Protein AF-A0A5D9CYN8-F1 (afdb_monomer)

Mean predicted aligned error: 12.09 Å

Solvent-accessible surface area (backbone atoms only — not comparable to full-atom values): 6588 Å² total; per-residue (Å²): 136,89,77,93,70,53,74,67,57,48,50,49,47,42,67,81,37,58,86,38,75,64,32,53,55,75,66,50,77,77,64,88,61,48,62,59,56,63,71,64,58,85,71,50,101,53,40,47,68,59,99,82,46,59,70,49,76,56,99,89,50,67,52,68,51,67,48,68,73,74,54,48,71,84,71,72,41,81,76,74,82,80,71,85,71,70,73,66,79,79,74,71,82,80,83,87,129

pLDDT: mean 80.35, std 15.29, range [41.56, 96.62]

Secondary structure (DSSP, 8-state):
------HHHHHHHHHH-TTSHHHHHHTSPPPTTHHHHHHHS---TTEE--TTPPEEE-SS-EEE--EE---TTTTTPPPPPP-TTGGGGS-------

Foldseek 3Di:
DDDDADPVRLVVCCVVPVPDPVNVVSPDDDDPCVQVLQVPDDDDPQKAADSPWDWADDPVGTDTDIGGDDDCVNVVHDDDPPPPPPVVPVPDDDDDD

Sequence (97 aa):
MWINLNAEEISLILTFMPDSSVAKKLRAPVDPDDQAFLNAVETSDDLEVDPDAVVSRSEDGAFVMSWIWVSNVDAGVDPAPVDEDLDKFVSNPGTLS

Structure (mmCIF, N/CA/C/O backbone):
data_AF-A0A5D9CYN8-F1
#
_entry.id   AF-A0A5D9CYN8-F1
#
loop_
_atom_site.group_PDB
_atom_site.id
_atom_site.type_symbol
_atom_site.label_atom_id
_atom_site.label_alt_id
_atom_site.label_comp_id
_atom_site.label_asym_id
_atom_site.label_entity_id
_atom_site.label_seq_id
_atom_site.pdbx_PDB_ins_code
_atom_site.Cartn_x
_atom_site.Cartn_y
_atom_site.Cartn_z
_atom_site.occupancy
_atom_site.B_iso_or_equiv
_atom_site.auth_seq_id
_atom_site.auth_comp_id
_atom_site.auth_asym_id
_atom_site.auth_atom_id
_atom_site.pdbx_PDB_model_num
ATOM 1 N N . MET A 1 1 ? 1.563 12.049 -1.703 1.00 50.06 1 MET A N 1
ATOM 2 C CA . MET A 1 1 ? 2.607 12.338 -0.701 1.00 50.06 1 MET A CA 1
ATOM 3 C C . MET A 1 1 ? 2.449 11.314 0.402 1.00 50.06 1 MET A C 1
ATOM 5 O O . MET A 1 1 ? 1.451 11.377 1.111 1.00 50.06 1 MET A O 1
ATOM 9 N N . TRP A 1 2 ? 3.348 10.334 0.459 1.00 63.75 2 TRP A N 1
ATOM 10 C CA . TRP A 1 2 ? 3.425 9.405 1.585 1.00 63.75 2 TRP A CA 1
ATOM 11 C C . TRP A 1 2 ? 4.219 10.044 2.713 1.00 63.75 2 TRP A C 1
ATOM 13 O O . TRP A 1 2 ? 5.139 10.821 2.463 1.00 63.75 2 TRP A O 1
ATOM 23 N N . ILE A 1 3 ? 3.825 9.738 3.942 1.00 74.38 3 ILE A N 1
ATOM 24 C CA . ILE A 1 3 ? 4.531 10.152 5.148 1.00 74.38 3 ILE A CA 1
ATOM 25 C C . ILE A 1 3 ? 4.761 8.869 5.933 1.00 74.38 3 ILE A C 1
ATOM 27 O O . ILE A 1 3 ? 3.792 8.231 6.340 1.00 74.38 3 ILE A O 1
ATOM 31 N N . ASN A 1 4 ? 6.025 8.489 6.095 1.00 78.69 4 ASN A N 1
ATOM 32 C CA . ASN A 1 4 ? 6.400 7.402 6.985 1.00 78.69 4 ASN A CA 1
ATOM 33 C C . ASN A 1 4 ? 6.410 7.964 8.411 1.00 78.69 4 ASN A C 1
ATOM 35 O O . ASN A 1 4 ? 7.222 8.837 8.712 1.00 78.69 4 ASN A O 1
ATOM 39 N N . LEU A 1 5 ? 5.445 7.543 9.229 1.00 85.69 5 LEU A N 1
ATOM 40 C CA . LEU A 1 5 ? 5.293 7.989 10.610 1.00 85.69 5 LEU A CA 1
ATOM 41 C C . LEU A 1 5 ? 5.731 6.868 11.543 1.00 85.69 5 LEU A C 1
ATOM 43 O O . LEU A 1 5 ? 5.184 5.766 11.494 1.00 85.69 5 LEU A O 1
ATOM 47 N N . ASN A 1 6 ? 6.654 7.166 12.447 1.00 87.88 6 ASN A N 1
ATOM 48 C CA . ASN A 1 6 ? 7.024 6.220 13.488 1.00 87.88 6 ASN A CA 1
ATOM 49 C C . ASN A 1 6 ? 5.974 6.184 14.621 1.00 87.88 6 ASN A C 1
ATOM 51 O O . ASN A 1 6 ? 5.061 7.011 14.705 1.00 87.88 6 ASN A O 1
ATOM 55 N N . ALA A 1 7 ? 6.108 5.217 15.531 1.00 88.94 7 ALA A N 1
ATOM 56 C CA . ALA A 1 7 ? 5.159 5.022 16.628 1.00 88.94 7 ALA A CA 1
ATOM 57 C C . ALA A 1 7 ? 5.033 6.241 17.567 1.00 88.94 7 ALA A C 1
ATOM 59 O O . ALA A 1 7 ? 3.948 6.499 18.101 1.00 88.94 7 ALA A O 1
ATOM 60 N N . GLU A 1 8 ? 6.110 7.005 17.765 1.00 94.38 8 GLU A N 1
ATOM 61 C CA . GLU A 1 8 ? 6.105 8.212 18.599 1.00 94.38 8 GLU A CA 1
ATOM 62 C C . GLU A 1 8 ? 5.323 9.339 17.917 1.00 94.38 8 GLU A C 1
ATOM 64 O O . GLU A 1 8 ? 4.473 9.976 18.540 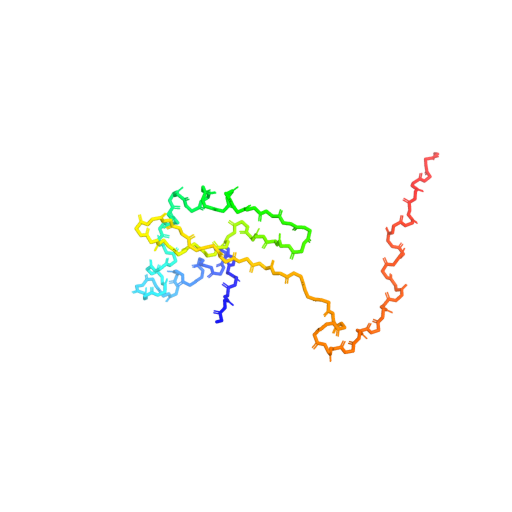1.00 94.38 8 GLU A O 1
ATOM 69 N N . GLU A 1 9 ? 5.534 9.537 16.617 1.00 93.25 9 GLU A N 1
ATOM 70 C CA . GLU A 1 9 ? 4.823 10.534 15.812 1.00 93.25 9 GLU A CA 1
ATOM 71 C C . GLU A 1 9 ? 3.328 10.220 15.721 1.00 93.25 9 GLU A C 1
ATOM 73 O O . GLU A 1 9 ? 2.490 11.105 15.920 1.00 93.25 9 GLU A O 1
ATOM 78 N N . ILE A 1 10 ? 2.976 8.948 15.512 1.00 92.06 10 ILE A N 1
ATOM 79 C CA . ILE A 1 10 ? 1.586 8.483 15.574 1.00 92.06 10 ILE A CA 1
ATOM 80 C C . ILE A 1 10 ? 0.995 8.808 16.951 1.00 92.06 10 ILE A C 1
ATOM 82 O O . ILE A 1 10 ? -0.090 9.387 17.037 1.00 92.06 10 ILE A O 1
ATOM 86 N N . SER A 1 11 ? 1.715 8.506 18.034 1.00 93.38 11 SER A N 1
ATOM 87 C CA . SER A 1 11 ? 1.255 8.774 19.404 1.00 93.38 11 SER A CA 1
ATOM 88 C C . SER A 1 11 ? 1.019 10.264 19.661 1.00 93.38 11 SER A C 1
ATOM 90 O O . SER A 1 11 ? 0.007 10.635 20.266 1.00 93.38 11 SER A O 1
ATOM 92 N N . LEU A 1 12 ? 1.898 11.134 19.158 1.00 95.50 12 LEU A N 1
ATOM 93 C CA . LEU A 1 12 ? 1.731 12.586 19.237 1.00 95.50 12 LEU A CA 1
ATOM 94 C C . LEU A 1 12 ? 0.470 13.038 18.491 1.00 95.50 12 LEU A C 1
ATOM 96 O O . LEU A 1 12 ? -0.358 13.747 19.067 1.00 95.50 12 LEU A O 1
ATOM 100 N N . ILE A 1 13 ? 0.259 12.579 17.255 1.00 92.75 13 ILE A N 1
ATOM 101 C CA . ILE A 1 13 ? -0.938 12.920 16.465 1.00 92.75 13 ILE A CA 1
ATOM 102 C C . ILE A 1 13 ? -2.214 12.476 17.190 1.00 92.75 13 ILE A C 1
ATOM 104 O O . ILE A 1 13 ? -3.169 13.248 17.307 1.00 92.75 13 ILE A O 1
ATOM 108 N N . LEU A 1 14 ? -2.231 11.249 17.717 1.00 94.19 14 LEU A N 1
ATOM 109 C CA . LEU A 1 14 ? -3.380 10.708 18.443 1.00 94.19 14 LEU A CA 1
ATOM 110 C C . LEU A 1 14 ? -3.656 11.450 19.759 1.00 94.19 14 LEU A C 1
ATOM 112 O O . LEU A 1 14 ? -4.811 11.489 20.185 1.00 94.19 14 LEU A O 1
ATOM 116 N N . THR A 1 15 ? -2.630 12.045 20.375 1.00 96.44 15 THR A N 1
ATOM 117 C CA . THR A 1 15 ? -2.745 12.837 21.609 1.00 96.44 15 THR A CA 1
ATOM 118 C C . THR A 1 15 ? -3.295 14.235 21.337 1.00 96.44 15 THR A C 1
ATOM 120 O O . THR A 1 15 ? -4.229 14.671 22.007 1.00 96.44 15 THR A O 1
ATOM 123 N N . PHE A 1 16 ? -2.739 14.947 20.353 1.00 96.62 16 PHE A N 1
ATOM 124 C CA . PHE A 1 16 ? -3.117 16.338 20.075 1.00 96.62 16 PHE A CA 1
ATOM 125 C C . PHE A 1 16 ? -4.398 16.467 19.245 1.00 96.62 16 PHE A C 1
ATOM 127 O O . PHE A 1 16 ? -5.077 17.490 19.320 1.00 96.62 16 PHE A O 1
ATOM 134 N N . MET A 1 17 ? -4.744 15.450 18.451 1.00 95.44 17 MET A N 1
ATOM 135 C CA . MET A 1 17 ? -5.895 15.478 17.543 1.00 95.44 17 MET A CA 1
ATOM 136 C C . MET A 1 17 ? -6.734 14.189 17.609 1.00 95.44 17 MET A C 1
ATOM 138 O O . MET A 1 17 ? -6.962 13.548 16.574 1.00 95.44 17 MET A O 1
ATOM 142 N N . PRO A 1 18 ? -7.247 13.808 18.793 1.00 93.00 18 PRO A N 1
ATOM 143 C CA . PRO A 1 18 ? -7.822 12.485 19.030 1.00 93.00 18 PRO A CA 1
ATOM 144 C C . PRO A 1 18 ? -9.053 12.169 18.171 1.00 93.00 18 PRO A C 1
ATOM 146 O O .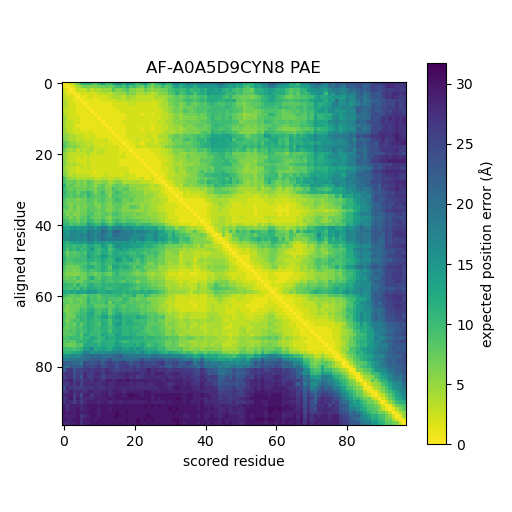 PRO A 1 18 ? -9.223 11.015 17.782 1.00 93.00 18 PRO A O 1
ATOM 149 N N . ASP A 1 19 ? -9.872 13.167 17.829 1.00 95.38 19 ASP A N 1
ATOM 150 C CA . ASP A 1 19 ? -11.133 12.979 17.089 1.00 95.38 19 ASP A CA 1
ATOM 151 C C . ASP A 1 19 ? -11.030 13.296 15.589 1.00 95.38 19 ASP A C 1
ATOM 153 O O . ASP A 1 19 ? -12.022 13.237 14.852 1.00 95.38 19 ASP A O 1
ATOM 157 N N . SER A 1 20 ? -9.827 13.630 15.117 1.00 93.94 20 SER A N 1
ATOM 158 C CA . SER A 1 20 ? -9.597 13.977 13.717 1.00 93.94 20 SER A CA 1
ATOM 159 C C . SER A 1 20 ? -9.831 12.789 12.777 1.00 93.94 20 SER A C 1
ATOM 161 O O . SER A 1 20 ? -9.699 11.621 13.148 1.00 93.94 20 SER A O 1
ATOM 163 N N . SER A 1 21 ? -10.146 13.078 11.511 1.00 91.50 21 SER A N 1
ATOM 164 C CA . SER A 1 21 ? -10.243 12.048 10.467 1.00 91.50 21 SER A CA 1
ATOM 165 C C . SER A 1 21 ? -8.924 11.289 10.279 1.00 91.50 21 SER A C 1
ATOM 167 O O . SER A 1 21 ? -8.947 10.095 9.994 1.00 91.50 21 SER A O 1
ATOM 169 N N . VAL A 1 22 ? -7.788 11.958 10.495 1.00 89.94 22 VAL A N 1
ATOM 170 C CA . VAL A 1 22 ? -6.453 11.348 10.491 1.00 89.94 22 VAL A CA 1
ATOM 171 C C . VAL A 1 22 ? -6.308 10.359 11.645 1.00 89.94 22 VAL A C 1
ATOM 173 O O . VAL A 1 22 ? -5.959 9.211 11.404 1.00 89.94 22 VAL A O 1
ATOM 176 N N . ALA A 1 23 ? -6.660 10.748 12.874 1.00 91.00 23 ALA A N 1
ATOM 177 C CA . ALA A 1 23 ? -6.596 9.849 14.026 1.00 91.00 23 ALA A CA 1
ATOM 178 C C . ALA A 1 23 ? -7.514 8.627 13.874 1.00 91.00 23 ALA A C 1
ATOM 180 O O . ALA A 1 23 ? -7.150 7.527 14.281 1.00 91.00 23 ALA A O 1
ATOM 181 N N . LYS A 1 24 ? -8.685 8.786 13.244 1.00 90.19 24 LYS A N 1
ATOM 182 C CA . LYS A 1 24 ? -9.560 7.652 12.905 1.00 90.19 24 LYS A CA 1
ATOM 183 C C . LYS A 1 24 ? -8.896 6.682 11.927 1.00 90.19 24 LYS A C 1
ATOM 185 O O . LYS A 1 24 ? -8.996 5.481 12.132 1.00 90.19 24 LYS A O 1
ATOM 190 N N . LYS A 1 25 ? -8.208 7.195 10.902 1.00 87.31 25 LYS A N 1
ATOM 191 C CA . LYS A 1 25 ? -7.468 6.369 9.935 1.00 87.31 25 LYS A CA 1
ATOM 192 C C . LYS A 1 25 ? -6.258 5.680 10.566 1.00 87.31 25 LYS A C 1
ATOM 194 O O . LYS A 1 25 ? -6.080 4.496 10.348 1.00 87.31 25 LYS A O 1
ATOM 199 N N . LEU A 1 26 ? -5.481 6.385 11.389 1.00 88.44 26 LEU A N 1
ATOM 200 C CA . LEU A 1 26 ? -4.307 5.821 12.073 1.00 88.44 26 LEU A CA 1
ATOM 201 C C . LEU A 1 26 ? -4.661 4.726 13.091 1.00 88.44 26 LEU A C 1
ATOM 203 O O . LEU A 1 26 ? -3.834 3.874 13.382 1.00 88.44 26 LEU A O 1
ATOM 207 N N . ARG A 1 27 ? -5.876 4.751 13.653 1.00 87.5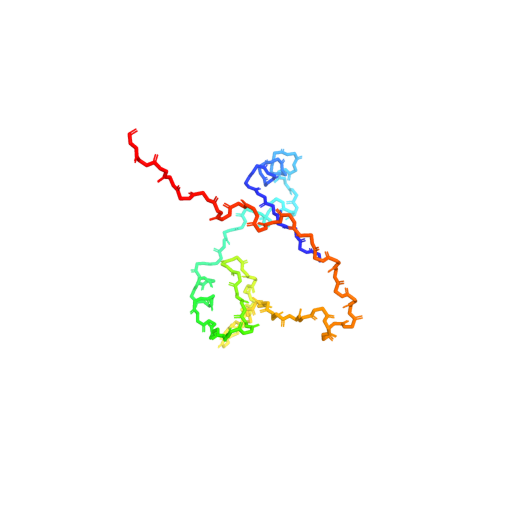6 27 ARG A N 1
ATOM 208 C CA . ARG A 1 27 ? -6.380 3.689 14.540 1.00 87.56 27 ARG A CA 1
ATOM 209 C C . ARG A 1 27 ? -7.048 2.538 13.796 1.00 87.56 27 ARG A C 1
ATOM 211 O O . ARG A 1 27 ? -7.415 1.558 14.442 1.00 87.56 27 ARG A O 1
ATOM 218 N N . ALA A 1 28 ? -7.292 2.676 12.494 1.00 84.00 28 ALA A N 1
ATOM 219 C CA . ALA A 1 28 ? -7.891 1.595 11.735 1.00 84.00 28 ALA A CA 1
ATOM 220 C C . ALA A 1 28 ? -6.914 0.409 11.746 1.00 84.00 28 ALA A C 1
ATOM 222 O O . ALA A 1 28 ? -5.726 0.612 11.490 1.00 84.00 28 ALA A O 1
ATOM 223 N N . PRO A 1 29 ? -7.376 -0.804 12.088 1.00 76.50 29 PRO A N 1
ATOM 224 C CA . PRO A 1 29 ? -6.529 -1.977 11.974 1.00 76.50 29 PRO A CA 1
ATOM 225 C C . PRO A 1 29 ? -6.121 -2.156 10.510 1.00 76.50 29 PRO A C 1
ATOM 227 O O . PRO A 1 29 ? -6.929 -1.920 9.609 1.00 76.50 29 PRO A O 1
ATOM 230 N N . VAL A 1 30 ? -4.876 -2.580 10.298 1.00 78.38 30 VAL A N 1
ATOM 231 C CA . VAL A 1 30 ? -4.432 -3.100 8.999 1.00 78.38 30 VAL A CA 1
ATOM 232 C C . VAL A 1 30 ? -5.303 -4.311 8.656 1.00 78.38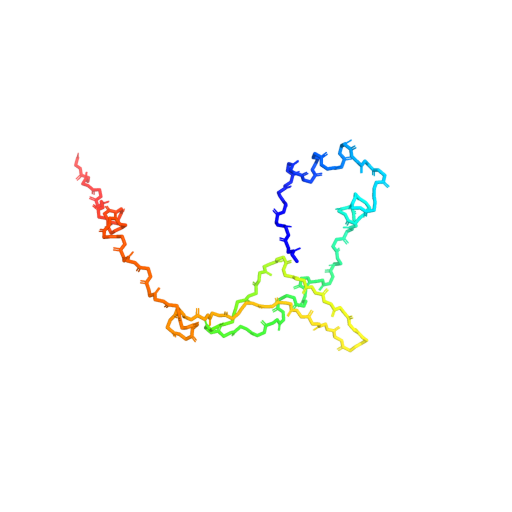 30 VAL A C 1
ATOM 234 O O . VAL A 1 30 ? -5.697 -5.059 9.561 1.00 78.38 30 VAL A O 1
ATOM 237 N N . ASP A 1 31 ? -5.658 -4.477 7.382 1.00 82.50 31 ASP A N 1
ATOM 238 C CA . ASP A 1 31 ? -6.444 -5.633 6.959 1.00 82.50 31 ASP A CA 1
ATOM 239 C C . ASP A 1 31 ? -5.597 -6.901 7.190 1.00 82.50 31 ASP A C 1
ATOM 241 O O . ASP A 1 31 ? -4.437 -6.953 6.773 1.00 82.50 31 ASP A O 1
ATOM 245 N N . PRO A 1 32 ? -6.119 -7.922 7.898 1.00 83.12 32 PRO A N 1
ATOM 246 C CA . PRO A 1 32 ? -5.350 -9.124 8.216 1.00 83.12 32 PRO A CA 1
ATOM 247 C C . PRO A 1 32 ? -4.865 -9.892 6.976 1.00 83.12 32 PRO A C 1
ATOM 249 O O . PRO A 1 32 ? -3.915 -10.668 7.093 1.00 83.12 32 PRO A O 1
ATOM 252 N N . ASP A 1 33 ? -5.484 -9.682 5.811 1.00 88.69 33 ASP A N 1
ATOM 253 C CA . ASP A 1 33 ? -5.095 -10.339 4.564 1.00 88.69 33 ASP A CA 1
ATOM 254 C C . ASP A 1 33 ? -3.991 -9.585 3.801 1.00 88.69 33 ASP A C 1
ATOM 256 O O . ASP A 1 33 ? -3.417 -10.160 2.874 1.00 88.69 33 ASP A O 1
ATOM 260 N N . ASP A 1 34 ? -3.661 -8.335 4.160 1.00 88.44 34 ASP A N 1
ATOM 261 C CA . ASP A 1 34 ? -2.681 -7.518 3.419 1.00 88.44 34 ASP A CA 1
ATOM 262 C C . ASP A 1 34 ? -1.335 -8.244 3.300 1.00 88.44 34 ASP A C 1
ATOM 264 O O . ASP A 1 34 ? -0.746 -8.311 2.221 1.00 88.44 34 ASP A O 1
ATOM 268 N N . GLN A 1 35 ? -0.904 -8.917 4.372 1.00 87.31 35 GLN A N 1
ATOM 269 C CA . GLN A 1 35 ? 0.331 -9.703 4.376 1.00 87.31 35 GLN A CA 1
ATOM 270 C C . GLN A 1 35 ? 0.321 -10.844 3.349 1.00 87.31 35 GLN A C 1
ATOM 272 O O . GLN A 1 35 ? 1.366 -11.180 2.793 1.00 87.31 35 GLN A O 1
ATOM 277 N N . ALA A 1 36 ? -0.837 -11.456 3.087 1.00 90.50 36 ALA A N 1
ATOM 278 C CA . ALA A 1 36 ? -0.941 -12.521 2.096 1.00 90.50 36 ALA A CA 1
ATOM 279 C C . ALA A 1 36 ? -0.723 -11.978 0.679 1.00 90.50 36 ALA A C 1
ATOM 281 O O . ALA A 1 36 ? -0.038 -12.623 -0.113 1.00 90.50 36 ALA A O 1
ATOM 282 N N . PHE A 1 37 ? -1.244 -10.784 0.379 1.00 90.25 37 PHE A N 1
ATOM 283 C CA . PHE A 1 37 ? -1.012 -10.118 -0.903 1.00 90.25 37 PHE A CA 1
ATOM 284 C C . PHE A 1 37 ? 0.439 -9.659 -1.054 1.00 90.25 37 PHE A C 1
ATOM 286 O O . PHE A 1 37 ? 1.028 -9.901 -2.103 1.00 90.25 37 PHE A O 1
ATOM 293 N N . LEU A 1 38 ? 1.034 -9.081 -0.004 1.00 89.31 38 LEU A N 1
ATOM 294 C CA . LEU A 1 38 ? 2.448 -8.685 0.008 1.00 89.31 38 LEU A CA 1
ATOM 295 C C . LEU A 1 38 ? 3.374 -9.879 -0.262 1.00 89.31 38 LEU A C 1
ATOM 297 O O . LEU A 1 38 ? 4.255 -9.803 -1.112 1.00 89.31 38 LEU A O 1
ATOM 301 N N . ASN A 1 39 ? 3.129 -11.013 0.401 1.00 87.69 39 ASN A N 1
ATOM 302 C CA . ASN A 1 39 ? 3.919 -12.234 0.222 1.00 87.69 39 ASN A CA 1
ATOM 303 C C . ASN A 1 39 ? 3.726 -12.896 -1.151 1.00 87.69 39 ASN A C 1
ATOM 305 O O . ASN A 1 39 ? 4.553 -13.710 -1.554 1.00 87.69 39 ASN A O 1
ATOM 309 N N . ALA A 1 40 ? 2.609 -12.619 -1.828 1.00 89.75 40 ALA A N 1
ATOM 310 C CA . ALA A 1 40 ? 2.287 -13.205 -3.124 1.00 89.75 40 ALA A CA 1
ATOM 311 C C . ALA A 1 40 ? 2.885 -12.427 -4.304 1.00 89.75 40 ALA A C 1
ATOM 313 O O . ALA A 1 40 ? 2.817 -12.922 -5.430 1.00 89.75 40 ALA A O 1
ATOM 314 N N . VAL A 1 41 ? 3.446 -11.231 -4.081 1.00 86.19 41 VAL A N 1
ATOM 315 C CA . VAL A 1 41 ? 4.103 -10.484 -5.156 1.00 86.19 41 VAL A CA 1
ATOM 316 C C . VAL A 1 41 ? 5.348 -11.241 -5.610 1.00 86.19 41 VAL A C 1
ATOM 318 O O . VAL A 1 41 ? 6.246 -11.528 -4.820 1.00 86.19 41 VAL A O 1
ATOM 321 N N . GLU A 1 42 ? 5.398 -11.571 -6.898 1.00 77.75 42 GLU A N 1
ATOM 322 C CA . GLU A 1 42 ? 6.582 -12.144 -7.529 1.00 77.75 42 GLU A CA 1
ATOM 323 C C . GLU A 1 42 ? 7.650 -11.053 -7.641 1.00 77.75 42 GLU A C 1
ATOM 325 O O . GLU A 1 42 ? 7.439 -10.048 -8.316 1.00 77.75 42 GLU A O 1
ATOM 330 N N . THR A 1 43 ? 8.775 -11.225 -6.948 1.00 73.31 43 THR A N 1
ATOM 331 C CA . THR A 1 43 ? 9.902 -10.294 -7.015 1.00 73.31 43 THR A CA 1
ATOM 332 C C . THR A 1 43 ? 10.871 -10.702 -8.125 1.00 73.31 43 THR A C 1
ATOM 334 O O . THR A 1 43 ? 11.086 -11.882 -8.401 1.00 73.31 43 THR A O 1
ATOM 337 N N . SER A 1 44 ? 11.470 -9.707 -8.771 1.00 71.31 44 SER A N 1
ATOM 338 C CA . SER A 1 44 ? 12.629 -9.852 -9.660 1.00 71.31 44 SER A CA 1
ATOM 339 C C . SER A 1 44 ? 13.760 -8.981 -9.123 1.00 71.31 44 SER A C 1
ATOM 341 O O . SER A 1 44 ? 13.495 -8.127 -8.283 1.00 71.31 44 SER A O 1
ATOM 343 N N . ASP A 1 45 ? 14.982 -9.119 -9.638 1.00 74.00 45 ASP A N 1
ATOM 344 C CA . ASP A 1 45 ? 16.124 -8.298 -9.190 1.00 74.00 45 ASP A CA 1
ATOM 345 C C . ASP A 1 45 ? 15.855 -6.780 -9.288 1.00 74.00 45 ASP A C 1
ATOM 347 O O . ASP A 1 45 ? 16.399 -6.007 -8.507 1.00 74.00 45 ASP A O 1
ATOM 351 N N . ASP A 1 46 ? 14.966 -6.360 -10.195 1.00 77.25 46 ASP A N 1
ATOM 352 C CA . ASP A 1 46 ? 14.587 -4.955 -10.380 1.00 77.25 46 ASP A CA 1
ATOM 353 C C . ASP A 1 46 ? 13.344 -4.519 -9.575 1.00 77.25 46 ASP A C 1
ATOM 355 O O . ASP A 1 46 ? 12.999 -3.337 -9.597 1.00 77.25 46 ASP A O 1
ATOM 359 N N . LEU A 1 47 ? 12.638 -5.444 -8.906 1.00 81.94 47 LEU A N 1
ATOM 360 C CA . LEU A 1 47 ? 11.332 -5.207 -8.278 1.00 81.94 47 LEU A CA 1
ATOM 361 C C . LEU A 1 47 ? 11.362 -5.515 -6.778 1.00 81.94 47 LEU A C 1
ATOM 363 O O . LEU A 1 47 ? 11.460 -6.672 -6.367 1.00 81.94 47 LEU A O 1
ATOM 367 N N . GLU A 1 48 ? 11.165 -4.478 -5.972 1.00 81.12 48 GLU A N 1
ATOM 368 C CA . GLU A 1 48 ? 11.091 -4.558 -4.515 1.00 81.12 48 GLU A CA 1
ATOM 369 C C . GLU A 1 48 ? 9.681 -4.217 -4.011 1.00 81.12 48 GLU A C 1
ATOM 371 O O . GLU A 1 48 ? 8.970 -3.382 -4.576 1.00 81.12 48 GLU A O 1
ATOM 376 N N . VAL A 1 49 ? 9.266 -4.848 -2.914 1.00 84.12 49 VAL A N 1
ATOM 377 C CA . VAL A 1 49 ? 7.997 -4.563 -2.228 1.00 84.12 49 VAL A CA 1
ATOM 378 C C . VAL A 1 49 ? 8.300 -4.304 -0.761 1.00 84.12 49 VAL A C 1
ATOM 380 O O . VAL A 1 49 ? 8.919 -5.140 -0.103 1.00 84.12 49 VAL A O 1
ATOM 383 N N . ASP A 1 50 ? 7.872 -3.149 -0.253 1.00 82.75 50 ASP A N 1
ATOM 384 C CA . ASP A 1 50 ? 7.996 -2.838 1.171 1.00 82.75 50 ASP A CA 1
ATOM 385 C C . ASP A 1 50 ? 7.035 -3.727 1.987 1.00 82.75 50 ASP A C 1
ATOM 387 O O . ASP A 1 50 ? 5.883 -3.907 1.576 1.00 82.75 50 ASP A O 1
ATOM 391 N N . PRO A 1 51 ? 7.454 -4.276 3.142 1.00 77.94 51 PRO A N 1
ATOM 392 C CA . PRO A 1 51 ? 6.551 -4.926 4.090 1.00 77.94 51 PRO A CA 1
ATOM 393 C C . PRO A 1 51 ? 5.327 -4.098 4.515 1.00 77.94 51 PRO A C 1
ATOM 395 O O . PRO A 1 51 ? 4.363 -4.681 5.008 1.00 77.94 51 PRO A O 1
ATOM 398 N N . ASP A 1 52 ? 5.349 -2.772 4.359 1.00 77.62 52 ASP A N 1
ATOM 399 C CA . ASP A 1 52 ? 4.219 -1.878 4.636 1.00 77.62 52 ASP A CA 1
ATOM 400 C C . ASP A 1 52 ? 3.518 -1.332 3.376 1.00 77.62 52 ASP A C 1
ATOM 402 O O . ASP A 1 52 ? 2.691 -0.412 3.459 1.00 77.62 52 ASP A O 1
ATOM 406 N N . ALA A 1 53 ? 3.818 -1.904 2.204 1.00 85.31 53 ALA A N 1
ATOM 407 C CA . ALA A 1 53 ? 3.306 -1.411 0.938 1.00 85.31 53 ALA A CA 1
ATOM 408 C C . ALA A 1 53 ? 1.772 -1.394 0.891 1.00 85.31 53 ALA A C 1
ATOM 410 O O . ALA A 1 53 ? 1.071 -2.270 1.398 1.00 85.31 53 ALA A O 1
ATOM 411 N N . VAL A 1 54 ? 1.231 -0.376 0.219 1.00 86.12 54 VAL A N 1
ATOM 412 C CA . VAL A 1 54 ? -0.218 -0.208 0.113 1.00 86.12 54 VAL A CA 1
ATOM 413 C C . VAL A 1 54 ? -0.830 -1.311 -0.741 1.00 86.12 54 VAL A C 1
ATOM 415 O O . VAL A 1 54 ? -0.473 -1.483 -1.910 1.00 86.12 54 VAL A O 1
ATOM 418 N N . VAL A 1 55 ? -1.824 -1.978 -0.160 1.00 89.12 55 VAL A N 1
ATOM 419 C CA . VAL A 1 55 ? -2.683 -2.958 -0.820 1.00 89.12 55 VAL A CA 1
ATOM 420 C C . VAL A 1 55 ? -4.038 -2.315 -1.127 1.00 89.12 55 VAL A C 1
ATOM 422 O O . VAL A 1 55 ? -4.692 -1.727 -0.267 1.00 89.12 55 VAL A O 1
ATOM 425 N N . SER A 1 56 ? -4.472 -2.403 -2.382 1.00 89.38 56 SER A N 1
ATOM 426 C CA . SER A 1 56 ? -5.761 -1.896 -2.857 1.00 89.38 56 SER A CA 1
ATOM 427 C C . SER A 1 56 ? -6.600 -3.050 -3.400 1.00 89.38 56 SER A C 1
ATOM 429 O O . SER A 1 56 ? -6.397 -3.491 -4.534 1.00 89.38 56 SER A O 1
ATOM 431 N N . ARG A 1 57 ? -7.547 -3.538 -2.592 1.00 88.31 57 ARG A N 1
ATOM 432 C CA . ARG A 1 57 ? -8.369 -4.725 -2.892 1.00 88.31 57 ARG A CA 1
ATOM 433 C C . ARG A 1 57 ? -9.436 -4.466 -3.967 1.00 88.31 57 ARG A C 1
ATOM 435 O O . ARG A 1 57 ? -9.990 -3.371 -4.064 1.00 88.31 57 ARG A O 1
ATOM 442 N N . SER A 1 58 ? -9.748 -5.506 -4.736 1.00 88.81 58 SER A N 1
ATOM 443 C CA . SER A 1 58 ? -10.867 -5.609 -5.680 1.00 88.81 58 SER A CA 1
ATOM 444 C C . SER A 1 58 ? -11.621 -6.934 -5.465 1.00 88.81 58 SER A C 1
ATOM 446 O O . SER A 1 58 ? -11.266 -7.714 -4.583 1.00 88.81 58 SER A O 1
ATOM 448 N N . GLU A 1 59 ? -12.680 -7.193 -6.240 1.00 91.12 59 GLU A N 1
ATOM 449 C CA . GLU A 1 59 ? -13.473 -8.432 -6.120 1.00 91.12 59 GLU A CA 1
ATOM 450 C C . GLU A 1 59 ? -12.653 -9.699 -6.422 1.00 91.12 59 GLU A C 1
ATOM 452 O O . GLU A 1 59 ? -12.884 -10.736 -5.804 1.00 91.12 59 GLU A O 1
ATOM 457 N N . ASP A 1 60 ? -11.660 -9.595 -7.309 1.00 92.25 60 ASP A N 1
ATOM 458 C CA . ASP A 1 60 ? -10.887 -10.734 -7.820 1.00 92.25 60 ASP A CA 1
ATOM 459 C C . ASP A 1 60 ? -9.426 -10.765 -7.329 1.00 92.25 60 ASP A C 1
ATOM 461 O O . ASP A 1 60 ? -8.664 -11.657 -7.706 1.00 92.25 60 ASP A O 1
ATOM 465 N N . GLY A 1 61 ? -8.991 -9.800 -6.511 1.00 92.31 61 GLY A N 1
ATOM 466 C CA . GLY A 1 61 ? -7.601 -9.728 -6.052 1.00 92.31 61 GLY A CA 1
ATOM 467 C C . GLY A 1 61 ? -7.230 -8.404 -5.391 1.00 92.31 61 GLY A C 1
ATOM 468 O O . GLY A 1 61 ? -8.062 -7.746 -4.769 1.00 92.31 61 GLY A O 1
ATOM 469 N N . ALA A 1 62 ? -5.963 -8.007 -5.511 1.00 92.69 62 ALA A N 1
ATOM 470 C CA . ALA A 1 62 ? -5.487 -6.720 -5.020 1.00 92.69 62 ALA A CA 1
ATOM 471 C C . ALA A 1 62 ? -4.361 -6.163 -5.893 1.00 92.69 62 ALA A C 1
ATOM 473 O O . ALA A 1 62 ? -3.568 -6.910 -6.462 1.00 92.69 62 ALA A O 1
ATOM 474 N N . PHE A 1 63 ? -4.279 -4.838 -5.959 1.00 89.06 63 PHE A N 1
ATOM 475 C CA . PHE A 1 63 ? -3.087 -4.141 -6.424 1.00 89.06 63 PHE A CA 1
ATOM 476 C C . PHE A 1 63 ? -2.156 -3.922 -5.236 1.00 89.06 63 PHE A C 1
ATOM 478 O O . PHE A 1 63 ? -2.601 -3.413 -4.209 1.00 89.06 63 PHE A O 1
ATOM 485 N N . VAL A 1 64 ? -0.883 -4.272 -5.387 1.00 89.75 64 VAL A N 1
ATOM 486 C CA . VAL A 1 64 ? 0.158 -4.024 -4.383 1.00 89.75 64 VAL A CA 1
ATOM 487 C C . VAL A 1 64 ? 1.119 -2.982 -4.942 1.00 89.75 64 VAL A C 1
ATOM 489 O O . VAL A 1 64 ? 1.567 -3.103 -6.081 1.00 89.75 64 VAL A O 1
ATOM 492 N N . MET A 1 65 ? 1.395 -1.930 -4.171 1.00 88.88 65 MET A N 1
ATOM 493 C CA . MET A 1 65 ? 2.391 -0.924 -4.542 1.00 88.88 65 MET A CA 1
ATOM 494 C C . MET A 1 65 ? 3.798 -1.532 -4.474 1.00 88.88 65 MET A C 1
ATOM 496 O O . MET A 1 65 ? 4.156 -2.147 -3.476 1.00 88.88 65 MET A O 1
ATOM 500 N N . SER A 1 66 ? 4.603 -1.340 -5.512 1.00 87.88 66 SER A N 1
ATOM 501 C CA . SER A 1 66 ? 5.970 -1.860 -5.594 1.00 87.88 66 SER A CA 1
ATOM 502 C C . SER A 1 66 ? 6.938 -0.775 -6.052 1.00 87.88 66 SER A C 1
ATOM 504 O O . SER A 1 66 ? 6.552 0.174 -6.741 1.00 87.88 66 SER A O 1
ATOM 506 N N . TRP A 1 67 ? 8.206 -0.940 -5.702 1.00 84.88 67 TRP A N 1
ATOM 507 C CA . TRP A 1 67 ? 9.307 -0.115 -6.173 1.00 84.88 67 TRP A CA 1
ATOM 508 C C . TRP A 1 67 ? 10.024 -0.833 -7.305 1.00 84.88 67 TRP A C 1
ATOM 510 O O . TRP A 1 67 ? 10.330 -2.016 -7.200 1.00 84.88 67 TRP A O 1
ATOM 520 N N . ILE A 1 68 ? 10.297 -0.108 -8.384 1.00 86.94 68 ILE A N 1
ATOM 521 C CA . ILE A 1 68 ? 11.215 -0.565 -9.421 1.00 86.94 68 ILE A CA 1
ATOM 522 C C . ILE A 1 68 ? 12.505 0.234 -9.297 1.00 86.94 68 ILE A C 1
ATOM 524 O O . ILE A 1 68 ? 12.463 1.464 -9.173 1.00 86.94 68 ILE A O 1
ATOM 528 N N . TRP A 1 69 ? 13.641 -0.455 -9.311 1.00 86.06 69 TRP A N 1
ATOM 529 C CA . TRP A 1 69 ? 14.927 0.222 -9.341 1.00 86.06 69 TRP A CA 1
ATOM 530 C C . TRP A 1 69 ? 15.092 0.958 -10.674 1.00 86.06 69 TRP A C 1
ATOM 532 O O . TRP A 1 69 ? 14.890 0.394 -11.748 1.00 86.06 69 TRP A O 1
ATOM 542 N N . VAL A 1 70 ? 15.477 2.232 -10.614 1.00 88.00 70 VAL A N 1
ATOM 543 C CA . VAL A 1 70 ? 15.807 3.032 -11.798 1.00 88.00 70 VAL A CA 1
ATOM 544 C C . VAL A 1 70 ? 17.158 3.679 -11.554 1.00 88.00 70 VAL A C 1
ATOM 546 O O . VAL A 1 70 ? 17.341 4.394 -10.568 1.00 88.00 70 VAL A O 1
ATOM 549 N N . SER A 1 71 ? 18.120 3.425 -12.442 1.00 88.62 71 SER A N 1
ATOM 550 C CA . SER A 1 71 ? 19.447 4.021 -12.315 1.00 88.62 71 SER A CA 1
ATOM 551 C C . SER A 1 71 ? 19.404 5.530 -12.586 1.00 88.62 71 SER A C 1
ATOM 553 O O . SER A 1 71 ? 18.562 6.021 -13.339 1.00 88.62 71 SER A O 1
ATOM 555 N N . ASN A 1 72 ? 20.362 6.281 -12.033 1.00 89.69 72 ASN A N 1
ATOM 556 C CA . ASN A 1 72 ? 20.498 7.711 -12.337 1.00 89.69 72 ASN A CA 1
ATOM 557 C C . ASN A 1 72 ? 20.680 7.961 -13.843 1.00 89.69 72 ASN A C 1
ATOM 559 O O . ASN A 1 72 ? 20.113 8.909 -14.378 1.00 89.69 72 ASN A O 1
ATOM 563 N N . VAL A 1 73 ? 21.408 7.079 -14.537 1.00 91.19 73 VAL A N 1
ATOM 564 C CA . VAL A 1 73 ? 21.624 7.177 -15.988 1.00 91.19 73 VAL A CA 1
ATOM 565 C C . VAL A 1 73 ? 20.302 7.041 -16.747 1.00 91.19 73 VAL A C 1
ATOM 567 O O . VAL A 1 73 ? 20.014 7.876 -17.602 1.00 91.19 73 VAL A O 1
ATOM 570 N N . ASP A 1 74 ? 19.472 6.053 -16.402 1.00 91.44 74 ASP A N 1
ATOM 571 C CA . ASP A 1 74 ? 18.160 5.850 -17.038 1.00 91.44 74 ASP A CA 1
ATOM 572 C C . ASP A 1 74 ? 17.180 6.982 -16.709 1.00 91.44 74 ASP A C 1
ATOM 574 O O . ASP A 1 74 ? 16.354 7.364 -17.538 1.00 91.44 74 ASP A O 1
ATOM 578 N N . ALA A 1 75 ? 17.305 7.565 -15.514 1.00 92.38 75 ALA A N 1
ATOM 579 C CA . ALA A 1 75 ? 16.550 8.741 -15.098 1.00 92.38 75 ALA A CA 1
ATOM 580 C C . ALA A 1 75 ? 17.039 10.051 -15.753 1.00 92.38 75 ALA A C 1
ATOM 582 O O . ALA A 1 75 ? 16.396 11.089 -15.585 1.00 92.38 75 ALA A O 1
ATOM 583 N N . GLY A 1 76 ? 18.162 10.032 -16.484 1.00 94.12 76 GLY A N 1
ATOM 584 C CA . GLY A 1 76 ? 18.779 11.229 -17.065 1.00 94.12 76 GLY A CA 1
ATOM 585 C C . GLY A 1 76 ? 19.358 12.190 -16.021 1.00 94.12 76 GLY A C 1
ATOM 586 O O . GLY A 1 76 ? 19.438 13.393 -16.267 1.00 94.12 76 GLY A O 1
ATOM 587 N N . VAL A 1 77 ? 19.721 11.668 -14.848 1.00 93.19 77 VAL A N 1
ATOM 588 C CA . VAL A 1 77 ? 20.323 12.401 -13.733 1.00 93.19 77 VAL A CA 1
ATOM 589 C C . VAL A 1 77 ? 21.827 12.139 -13.732 1.00 93.19 77 VAL A C 1
ATOM 591 O O . VAL A 1 77 ? 22.266 10.989 -13.778 1.00 93.19 77 VAL A O 1
ATOM 594 N N . ASP A 1 78 ? 22.627 13.204 -13.659 1.00 86.75 78 ASP A N 1
ATOM 595 C CA . ASP A 1 78 ? 24.078 13.061 -13.546 1.00 86.75 78 ASP A CA 1
ATOM 596 C C . ASP A 1 78 ? 24.425 12.273 -12.271 1.00 86.75 78 ASP A C 1
ATOM 598 O O . ASP A 1 78 ? 23.882 12.565 -11.198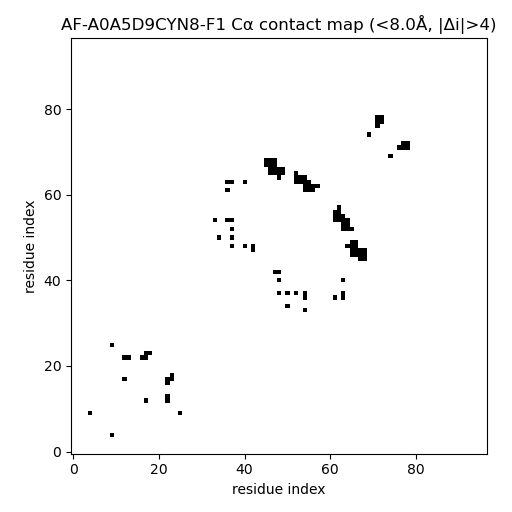 1.00 86.75 78 ASP A O 1
ATOM 602 N N . PRO A 1 79 ? 25.311 11.265 -12.348 1.00 74.50 79 PRO A N 1
ATOM 603 C CA . PRO A 1 79 ? 25.704 10.512 -11.170 1.00 74.50 79 PRO A CA 1
ATOM 604 C C . PRO A 1 79 ? 26.335 11.464 -10.152 1.00 74.50 79 PRO A C 1
ATOM 606 O O . PRO A 1 79 ? 27.219 12.256 -10.486 1.00 74.50 79 PRO A O 1
ATOM 609 N N . ALA A 1 80 ? 25.869 11.392 -8.903 1.00 69.44 80 ALA A N 1
ATOM 610 C CA . ALA A 1 80 ? 26.486 12.132 -7.815 1.00 69.44 80 ALA A CA 1
ATOM 611 C C . ALA A 1 80 ? 27.985 11.777 -7.737 1.00 69.44 80 ALA A C 1
ATOM 613 O O . ALA A 1 80 ? 28.345 10.621 -7.988 1.00 69.44 80 ALA A O 1
ATOM 614 N N . PRO A 1 81 ? 28.866 12.739 -7.408 1.00 66.81 81 PRO A N 1
ATOM 615 C CA . PRO A 1 81 ? 30.268 12.433 -7.172 1.00 66.81 81 PRO A CA 1
ATOM 616 C C . PRO A 1 81 ? 30.361 11.358 -6.086 1.00 66.81 81 PRO A C 1
ATOM 618 O O . PRO A 1 81 ? 29.752 11.479 -5.025 1.00 66.81 81 PRO A O 1
ATOM 621 N N . VAL A 1 82 ? 31.081 10.281 -6.389 1.00 66.19 82 VAL A N 1
ATOM 622 C CA . VAL A 1 82 ? 31.362 9.203 -5.440 1.00 66.19 82 VAL A CA 1
ATOM 623 C C . VAL A 1 82 ? 32.188 9.786 -4.295 1.00 66.19 82 VAL A C 1
ATOM 625 O O . VAL A 1 82 ? 33.299 10.261 -4.523 1.00 66.19 82 VAL A O 1
ATOM 628 N N . ASP A 1 83 ? 31.643 9.780 -3.079 1.00 60.41 83 ASP A N 1
ATOM 629 C CA . ASP A 1 83 ? 32.393 10.123 -1.869 1.00 60.41 83 ASP A CA 1
ATOM 630 C C . ASP A 1 83 ? 33.373 8.972 -1.578 1.00 60.41 83 ASP A C 1
ATOM 632 O O . ASP A 1 83 ? 32.986 7.914 -1.078 1.00 60.41 83 ASP A O 1
ATOM 636 N N . GLU A 1 84 ? 34.652 9.158 -1.920 1.00 59.03 84 GLU A N 1
ATOM 637 C CA . GLU A 1 84 ? 35.738 8.162 -1.792 1.00 59.03 84 GLU A CA 1
ATOM 638 C C . GLU A 1 84 ? 36.037 7.725 -0.334 1.00 59.03 84 GLU A C 1
ATOM 640 O O . GLU A 1 84 ? 36.933 6.917 -0.086 1.00 59.03 84 GLU A O 1
ATOM 645 N N . ASP A 1 85 ? 35.303 8.236 0.660 1.00 59.28 85 ASP A N 1
ATOM 646 C CA . ASP A 1 85 ? 35.551 7.992 2.085 1.00 59.28 85 ASP A CA 1
ATOM 647 C C . ASP A 1 85 ? 34.713 6.855 2.710 1.00 59.28 85 ASP A C 1
ATOM 649 O O . ASP A 1 85 ? 34.987 6.462 3.849 1.00 59.28 85 ASP A O 1
ATOM 653 N N . LEU A 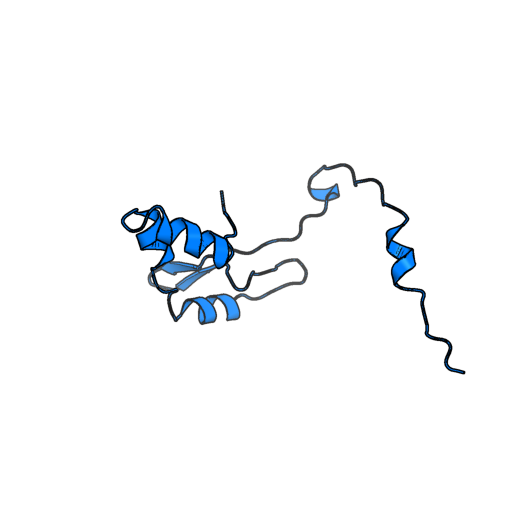1 86 ? 33.747 6.261 1.995 1.00 54.75 86 LEU A N 1
ATOM 654 C CA . LEU A 1 86 ? 3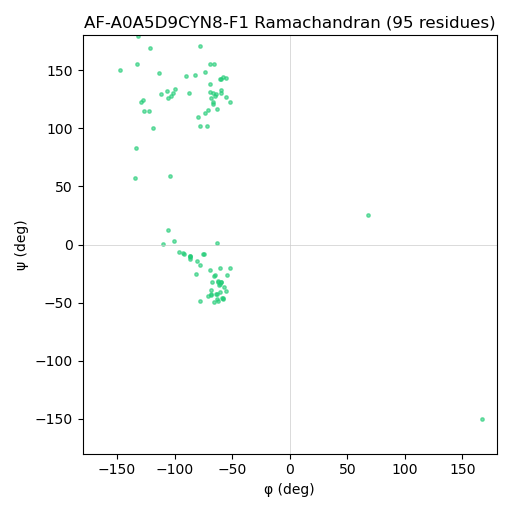2.934 5.147 2.525 1.00 54.75 86 LEU A CA 1
ATOM 655 C C . LEU A 1 86 ? 33.652 3.781 2.525 1.00 54.75 86 LEU A C 1
ATOM 657 O O . LEU A 1 86 ? 33.287 2.901 3.308 1.00 54.75 86 LEU A O 1
ATOM 661 N N . ASP A 1 87 ? 34.735 3.619 1.761 1.00 53.47 87 ASP A N 1
ATOM 662 C CA . ASP A 1 87 ? 35.501 2.360 1.688 1.00 53.47 87 ASP A CA 1
ATOM 663 C C . ASP A 1 87 ? 36.401 2.095 2.915 1.00 53.47 87 ASP A C 1
ATOM 665 O O . ASP A 1 87 ? 36.959 1.006 3.0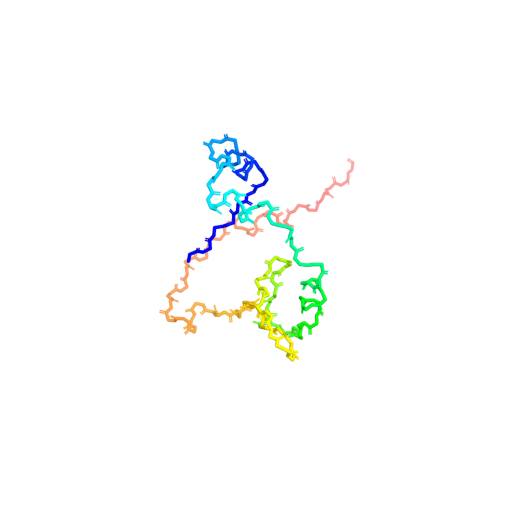82 1.00 53.47 87 ASP A O 1
ATOM 669 N N . LYS A 1 88 ? 36.541 3.060 3.834 1.00 50.00 88 LYS A N 1
ATOM 670 C CA . LYS A 1 88 ? 37.438 2.929 5.000 1.00 50.00 88 LYS A CA 1
ATOM 671 C C . LYS A 1 88 ? 36.855 2.123 6.167 1.00 50.00 88 LYS A C 1
ATOM 673 O O . LYS A 1 88 ? 37.619 1.707 7.037 1.00 50.00 88 LYS A O 1
ATOM 678 N N . PHE A 1 89 ? 35.548 1.845 6.200 1.00 45.22 89 PHE A N 1
ATOM 679 C CA . PHE A 1 89 ? 34.921 1.126 7.324 1.00 45.22 89 PHE A CA 1
ATOM 680 C C . PHE A 1 89 ? 34.954 -0.408 7.213 1.00 45.22 89 PHE A C 1
ATOM 682 O O . PHE A 1 89 ? 34.698 -1.087 8.205 1.00 45.22 89 PHE A O 1
ATOM 689 N N . VAL A 1 90 ? 35.326 -0.972 6.059 1.00 52.12 90 VAL A N 1
ATOM 690 C CA . VAL A 1 90 ? 35.382 -2.439 5.858 1.00 52.12 90 VAL A CA 1
ATOM 691 C C . VAL A 1 90 ? 36.772 -3.025 6.177 1.00 52.12 90 VAL A C 1
ATOM 693 O O . VAL A 1 90 ? 36.943 -4.237 6.287 1.00 52.12 90 VAL A O 1
ATOM 696 N N . SER A 1 91 ? 37.778 -2.180 6.419 1.00 45.91 91 SER A N 1
ATOM 697 C CA . SER A 1 91 ? 39.172 -2.608 6.601 1.00 45.91 91 SER A CA 1
ATOM 698 C C . SER A 1 91 ? 39.620 -2.586 8.066 1.00 45.91 91 SER A C 1
ATOM 700 O O . SER A 1 91 ? 40.574 -1.893 8.407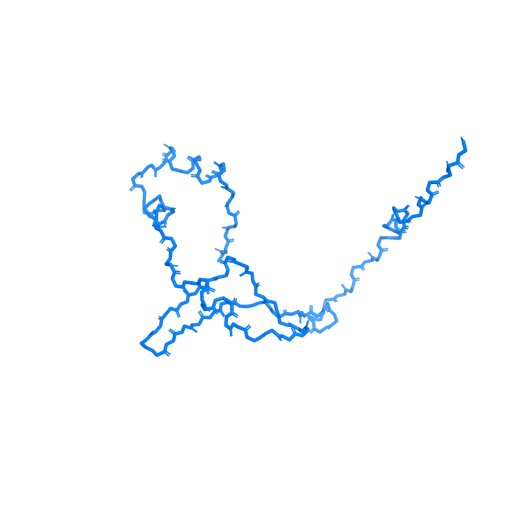 1.00 45.91 91 SER A O 1
ATOM 702 N N . ASN A 1 92 ? 38.965 -3.333 8.959 1.00 47.34 92 ASN A N 1
ATOM 703 C CA . ASN A 1 92 ? 39.581 -3.638 10.256 1.00 47.34 92 ASN A CA 1
ATOM 704 C C . ASN A 1 92 ? 39.454 -5.130 10.604 1.00 47.34 92 ASN A C 1
ATOM 706 O O . ASN A 1 92 ? 38.541 -5.524 11.333 1.00 47.34 92 ASN A O 1
ATOM 710 N N . PRO A 1 93 ? 40.351 -5.992 10.087 1.00 44.97 93 PRO A N 1
ATOM 711 C CA . PRO A 1 93 ? 40.498 -7.333 10.616 1.00 44.97 93 PRO A CA 1
ATOM 712 C C . PRO A 1 93 ? 41.206 -7.210 11.967 1.00 44.97 93 PRO A C 1
ATOM 714 O O . PRO A 1 93 ? 42.359 -6.789 12.046 1.00 44.97 93 PRO A O 1
ATOM 717 N N . GLY A 1 94 ? 40.495 -7.542 13.043 1.00 44.25 94 GLY A N 1
ATOM 718 C CA . GLY A 1 94 ? 41.052 -7.537 14.388 1.00 44.25 94 GLY A CA 1
ATOM 719 C C . GLY A 1 94 ? 42.352 -8.341 14.467 1.00 44.25 94 GLY A C 1
ATOM 720 O O . GLY A 1 94 ? 42.381 -9.534 14.170 1.00 44.25 94 GLY A O 1
ATOM 721 N N . THR A 1 95 ? 43.427 -7.695 14.909 1.00 41.56 95 THR A N 1
ATOM 722 C CA . THR A 1 95 ? 44.619 -8.388 15.394 1.00 41.56 95 THR A CA 1
ATOM 723 C C . THR A 1 95 ? 44.352 -8.878 16.810 1.00 41.56 95 THR A C 1
ATOM 725 O O . THR A 1 95 ? 44.382 -8.107 17.768 1.00 41.56 95 THR A O 1
ATOM 728 N N . LEU A 1 96 ? 44.069 -10.176 16.912 1.00 42.75 96 LEU A N 1
ATOM 729 C CA . LEU A 1 96 ? 44.264 -10.970 18.118 1.00 42.75 96 LEU A CA 1
ATOM 730 C C . LEU A 1 96 ? 45.768 -11.070 18.410 1.00 42.75 96 LEU A C 1
ATOM 732 O O . LEU A 1 96 ? 46.513 -11.611 17.591 1.00 42.75 96 LEU A O 1
ATOM 736 N N . SER A 1 97 ? 46.183 -10.606 19.587 1.00 48.50 97 SER A N 1
ATOM 737 C CA . SER A 1 97 ? 47.322 -11.137 20.350 1.00 48.50 97 SER A CA 1
ATOM 738 C C . SER A 1 97 ? 47.207 -10.712 21.805 1.00 48.50 97 SER A C 1
ATOM 740 O O . SER A 1 97 ? 47.102 -9.482 22.015 1.00 48.50 97 SER A O 1
#

Radius of gyration: 20.88 Å; Cα contacts (8 Å, |Δi|>4): 59; chains: 1; bounding box: 61×30×39 Å

Nearest PDB structures (foldseek):
  2fdo-assembly1_A  TM=2.274E-01  e=1.286E+00  Archaeoglobus fulgidus DSM 4304